Protein AF-A0A959Q4W2-F1 (afdb_monomer_lite)

Structure (mmCIF, N/CA/C/O backbone):
data_AF-A0A959Q4W2-F1
#
_entry.id   AF-A0A959Q4W2-F1
#
loop_
_atom_site.group_PDB
_atom_site.id
_atom_site.type_symbol
_atom_site.label_atom_id
_atom_site.label_alt_id
_atom_site.label_comp_id
_at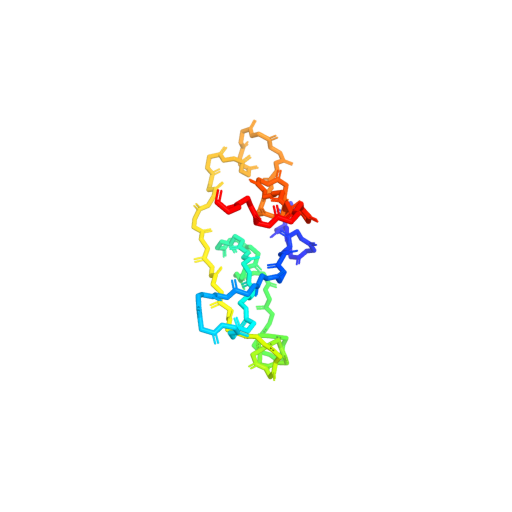om_site.label_asym_id
_atom_site.label_entity_id
_atom_site.label_seq_id
_atom_site.pdbx_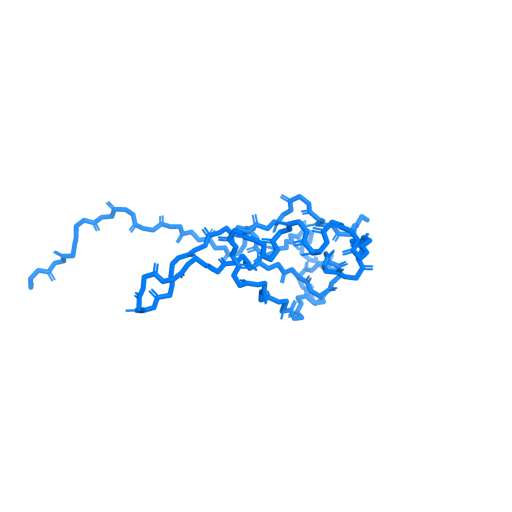PDB_ins_code
_atom_site.Cartn_x
_atom_site.Cartn_y
_atom_site.Cartn_z
_atom_site.occ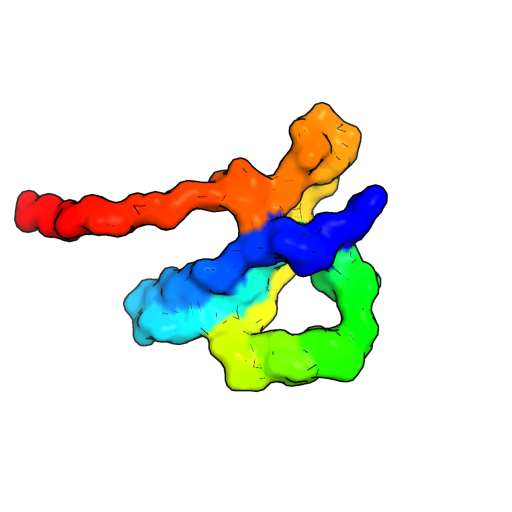upancy
_atom_site.B_iso_or_equiv
_atom_site.auth_seq_id
_atom_site.auth_comp_id
_atom_site.auth_asym_id
_atom_site.auth_atom_id
_atom_site.pdbx_PDB_model_num
ATOM 1 N N . GLU A 1 1 ? 14.186 -1.316 -6.598 1.00 73.31 1 GLU A N 1
ATOM 2 C CA . GLU A 1 1 ? 12.985 -2.109 -6.250 1.00 73.31 1 GLU A CA 1
ATOM 3 C C . GLU A 1 1 ? 11.750 -1.253 -6.503 1.00 73.31 1 GLU A C 1
ATOM 5 O O . GLU A 1 1 ? 11.890 -0.040 -6.469 1.00 73.31 1 GLU A O 1
ATOM 10 N N . ALA A 1 2 ? 10.586 -1.840 -6.797 1.00 91.44 2 ALA A N 1
ATOM 11 C CA . ALA A 1 2 ? 9.379 -1.076 -7.153 1.00 91.44 2 ALA A CA 1
ATOM 12 C C . ALA A 1 2 ? 8.317 -1.011 -6.038 1.00 91.44 2 ALA A C 1
ATOM 14 O O . ALA A 1 2 ? 7.212 -0.556 -6.281 1.00 91.44 2 ALA A O 1
ATOM 15 N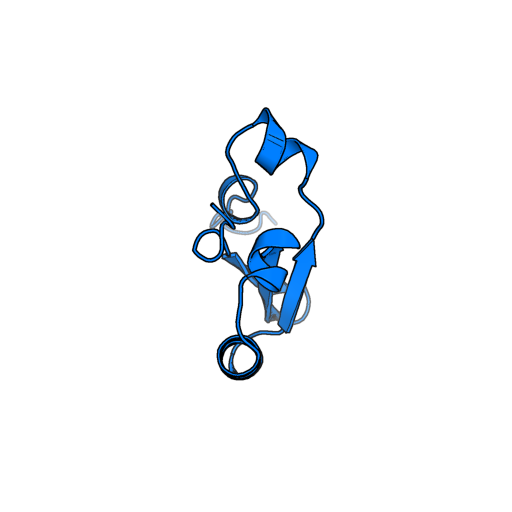 N . PHE A 1 3 ? 8.623 -1.474 -4.820 1.00 94.25 3 PHE A N 1
ATOM 16 C CA . PHE A 1 3 ? 7.761 -1.326 -3.636 1.00 94.25 3 PHE A CA 1
ATOM 17 C C . PHE A 1 3 ? 6.345 -1.935 -3.723 1.00 94.25 3 PHE A C 1
ATOM 19 O O . PHE A 1 3 ? 5.478 -1.577 -2.930 1.00 94.25 3 PHE A O 1
ATOM 26 N N . ALA A 1 4 ? 6.105 -2.924 -4.593 1.00 94.38 4 ALA A N 1
ATOM 27 C CA . ALA A 1 4 ? 4.813 -3.621 -4.672 1.00 94.38 4 ALA A CA 1
ATOM 28 C C . ALA A 1 4 ? 4.372 -4.275 -3.343 1.00 94.38 4 ALA A C 1
ATOM 30 O O . ALA A 1 4 ? 3.191 -4.397 -3.073 1.00 94.38 4 ALA A O 1
ATOM 31 N N . GLY A 1 5 ? 5.294 -4.682 -2.468 1.00 93.94 5 GLY A N 1
ATOM 32 C CA . GLY A 1 5 ? 4.934 -5.183 -1.132 1.00 93.94 5 GLY A CA 1
ATOM 33 C C . GLY A 1 5 ? 4.640 -4.085 -0.100 1.00 93.94 5 GLY A C 1
ATOM 34 O O . GLY A 1 5 ? 4.198 -4.387 1.003 1.00 93.94 5 GLY A O 1
ATOM 35 N N . ASN A 1 6 ? 4.907 -2.815 -0.418 1.00 96.56 6 ASN A N 1
ATOM 36 C CA . ASN A 1 6 ? 4.815 -1.680 0.505 1.00 96.56 6 ASN A CA 1
ATOM 37 C C . ASN A 1 6 ? 3.483 -0.922 0.360 1.00 96.56 6 ASN A C 1
ATOM 39 O O . ASN A 1 6 ? 3.433 0.306 0.410 1.00 96.56 6 ASN A O 1
ATOM 43 N N . MET A 1 7 ? 2.407 -1.670 0.148 1.00 96.69 7 MET A N 1
ATOM 44 C CA . MET A 1 7 ? 1.041 -1.161 0.046 1.00 96.69 7 MET A CA 1
ATOM 45 C C . MET A 1 7 ? 0.351 -1.275 1.407 1.00 96.69 7 MET A C 1
ATOM 47 O O . MET A 1 7 ? 0.737 -2.114 2.225 1.00 96.69 7 MET A O 1
ATOM 51 N N . LEU A 1 8 ? -0.680 -0.471 1.650 1.00 97.06 8 LEU A N 1
ATOM 52 C CA . LEU A 1 8 ? -1.497 -0.567 2.860 1.00 97.06 8 LEU A CA 1
ATOM 53 C C . LEU A 1 8 ? -2.978 -0.464 2.497 1.00 97.06 8 LEU A C 1
ATOM 55 O O . LEU A 1 8 ? -3.370 0.452 1.773 1.00 97.06 8 LEU A O 1
ATOM 59 N N . GLN A 1 9 ? -3.785 -1.410 2.980 1.00 96.50 9 GLN A N 1
ATOM 60 C CA . GLN A 1 9 ? -5.238 -1.310 2.894 1.00 96.50 9 GLN A CA 1
ATOM 61 C C . GLN A 1 9 ? -5.742 -0.439 4.046 1.00 96.50 9 GLN A C 1
ATOM 63 O O . GLN A 1 9 ? -5.387 -0.681 5.194 1.00 96.50 9 GLN A O 1
ATOM 68 N N . LEU A 1 10 ? -6.558 0.555 3.718 1.00 94.31 10 LEU A N 1
ATOM 69 C CA . LEU A 1 10 ? -7.247 1.452 4.637 1.00 94.31 10 LEU A CA 1
ATOM 70 C C . LEU A 1 10 ? -8.751 1.406 4.358 1.00 94.31 10 LEU A C 1
ATOM 72 O O . LEU A 1 10 ? -9.183 0.867 3.339 1.00 94.31 10 LEU A O 1
ATOM 76 N N . GLU A 1 11 ? -9.535 2.034 5.222 1.00 94.25 11 GLU A N 1
ATOM 77 C CA . GLU A 1 11 ? -10.953 2.303 4.986 1.00 94.25 11 GLU A CA 1
ATOM 78 C C . GLU A 1 11 ? -11.147 3.799 4.720 1.00 94.25 11 GLU A C 1
ATOM 80 O O . GLU A 1 11 ? -10.534 4.650 5.373 1.00 94.25 11 GLU A O 1
ATOM 85 N N . ASN A 1 12 ? -11.964 4.136 3.723 1.00 92.56 12 ASN A N 1
ATOM 86 C CA . ASN A 1 12 ? -12.356 5.523 3.485 1.00 92.56 12 ASN A CA 1
ATOM 87 C C . ASN A 1 12 ? -13.461 5.965 4.475 1.00 92.56 12 ASN A C 1
ATOM 89 O O . ASN A 1 12 ? -13.938 5.191 5.301 1.00 92.56 12 ASN A O 1
ATOM 93 N N . ALA A 1 13 ? -13.919 7.216 4.368 1.00 91.94 13 ALA A N 1
ATOM 94 C CA . ALA A 1 13 ? -14.970 7.753 5.241 1.00 91.94 13 ALA A CA 1
ATOM 95 C C . ALA A 1 13 ? -16.339 7.049 5.107 1.00 91.94 13 ALA A C 1
ATOM 97 O O . ALA A 1 13 ? -17.192 7.220 5.975 1.00 91.94 13 ALA A O 1
ATOM 98 N N . THR A 1 14 ? -16.564 6.291 4.031 1.00 94.56 14 THR A N 1
ATOM 99 C CA . THR A 1 14 ? -17.773 5.485 3.804 1.00 94.56 14 THR A CA 1
ATOM 100 C C . THR A 1 14 ? -17.597 4.018 4.206 1.00 94.56 14 THR A C 1
ATOM 102 O O . THR A 1 14 ? -18.556 3.257 4.113 1.00 94.56 14 THR A O 1
ATOM 105 N N . GLY A 1 15 ? -16.418 3.629 4.708 1.00 94.38 15 GLY A N 1
ATOM 106 C CA . GLY A 1 15 ? -16.089 2.259 5.109 1.00 94.38 15 GLY A CA 1
ATOM 107 C C . GLY A 1 15 ? -15.643 1.353 3.958 1.00 94.38 15 GLY A C 1
ATOM 108 O O . GLY A 1 15 ? -15.484 0.151 4.158 1.00 94.38 15 GLY A O 1
ATOM 109 N N . ASP A 1 16 ? -15.434 1.889 2.753 1.00 96.56 16 ASP A N 1
ATOM 110 C CA . ASP A 1 16 ? -14.972 1.085 1.624 1.00 96.56 16 ASP A CA 1
ATOM 111 C C . ASP A 1 16 ? -13.455 0.847 1.705 1.00 96.56 16 ASP A C 1
ATOM 113 O O . ASP A 1 16 ? -12.694 1.782 1.998 1.00 96.56 16 ASP A O 1
ATOM 117 N N . PRO A 1 17 ? -12.985 -0.373 1.387 1.00 97.69 17 PRO A N 1
ATOM 118 C CA . PRO A 1 17 ? -11.567 -0.698 1.392 1.00 97.69 17 PRO A CA 1
ATOM 119 C C . PRO A 1 17 ? -10.826 0.019 0.256 1.00 97.69 17 PRO A C 1
ATOM 121 O O . PRO A 1 17 ? -11.186 -0.073 -0.922 1.00 97.69 17 PRO A O 1
ATOM 124 N N . VAL A 1 18 ? -9.726 0.682 0.605 1.00 97.81 18 VAL A N 1
ATOM 125 C CA . VAL A 1 18 ? -8.822 1.381 -0.313 1.00 97.81 18 VAL A CA 1
ATOM 126 C C . VAL A 1 18 ? -7.410 0.841 -0.137 1.00 97.81 18 VAL A C 1
ATOM 128 O O . VAL A 1 18 ? -6.843 0.899 0.948 1.00 97.81 18 VAL A O 1
ATOM 131 N N . LEU A 1 19 ? -6.806 0.344 -1.212 1.00 98.06 19 LEU A N 1
ATOM 132 C CA . LEU A 1 19 ? -5.419 -0.108 -1.227 1.00 98.06 19 LEU A CA 1
ATOM 133 C C . LEU A 1 19 ? -4.509 1.022 -1.717 1.00 98.06 19 LEU A C 1
ATOM 135 O O . LEU A 1 19 ? -4.444 1.307 -2.917 1.00 98.06 19 LEU A O 1
ATOM 139 N N . VAL A 1 20 ? -3.798 1.654 -0.786 1.00 97.88 20 VAL A N 1
ATOM 140 C CA . VAL A 1 20 ? -2.866 2.753 -1.062 1.00 97.88 20 VAL A CA 1
ATOM 141 C C . VAL A 1 20 ? -1.495 2.200 -1.431 1.00 97.88 20 VAL A C 1
ATOM 143 O O . VAL A 1 20 ? -0.952 1.330 -0.746 1.00 97.88 20 VAL A O 1
ATOM 146 N N . MET A 1 21 ? -0.914 2.715 -2.514 1.00 98.00 21 MET A N 1
ATOM 147 C CA . MET A 1 21 ? 0.411 2.322 -2.996 1.00 98.00 21 MET A CA 1
ATOM 148 C C . MET A 1 21 ? 1.104 3.455 -3.748 1.00 98.00 21 MET A C 1
ATOM 150 O O . MET A 1 21 ? 0.461 4.430 -4.136 1.00 98.00 21 MET A O 1
ATOM 154 N N . SER A 1 22 ? 2.408 3.333 -4.000 1.00 97.75 22 SER A N 1
ATOM 155 C CA . SER A 1 22 ? 3.085 4.293 -4.870 1.00 97.75 22 SER A CA 1
ATOM 156 C C . SER A 1 22 ? 2.751 4.073 -6.347 1.00 97.75 22 SER A C 1
ATOM 158 O O . SER A 1 22 ? 2.368 2.980 -6.774 1.00 97.75 22 SER A O 1
ATOM 160 N N . GLN A 1 23 ? 2.946 5.108 -7.162 1.00 97.62 23 GLN A N 1
ATOM 161 C CA . GLN A 1 23 ? 2.804 5.005 -8.612 1.00 97.62 23 GLN A CA 1
ATOM 162 C C . GLN A 1 23 ? 3.789 3.988 -9.217 1.00 97.62 23 GLN A C 1
ATOM 164 O O . GLN A 1 23 ? 3.432 3.290 -10.170 1.00 97.62 23 GLN A O 1
ATOM 169 N N . GLN A 1 24 ? 4.993 3.865 -8.641 1.00 96.62 24 GLN A N 1
ATOM 170 C CA . GLN A 1 24 ? 5.984 2.856 -9.028 1.00 96.62 24 GLN A CA 1
ATOM 171 C C . GLN A 1 24 ? 5.509 1.438 -8.688 1.00 96.62 24 GLN A C 1
ATOM 173 O O . GLN A 1 24 ? 5.601 0.547 -9.535 1.00 96.62 24 GLN A O 1
ATOM 178 N N . ALA A 1 25 ? 4.928 1.242 -7.499 1.00 97.56 25 ALA A N 1
ATOM 179 C CA . ALA A 1 25 ? 4.328 -0.028 -7.102 1.00 97.56 25 ALA A CA 1
ATOM 180 C C . ALA A 1 25 ? 3.220 -0.434 -8.068 1.00 97.56 25 ALA A C 1
ATOM 182 O O . ALA A 1 25 ? 3.269 -1.538 -8.608 1.00 97.56 25 ALA A O 1
ATOM 183 N N . TYR A 1 26 ? 2.295 0.476 -8.377 1.00 98.12 26 TYR A N 1
ATOM 184 C CA . TYR A 1 26 ? 1.232 0.221 -9.346 1.00 98.12 26 TYR A CA 1
ATOM 185 C C . TYR A 1 26 ? 1.776 -0.157 -10.731 1.00 98.12 26 TYR A C 1
ATOM 187 O O . TYR A 1 26 ? 1.336 -1.143 -11.317 1.00 98.12 26 TYR A O 1
ATOM 195 N N . GLY A 1 27 ? 2.770 0.585 -11.234 1.00 97.62 27 GLY A N 1
ATOM 196 C CA . GLY A 1 27 ? 3.392 0.332 -12.538 1.00 97.62 27 GLY A CA 1
ATOM 197 C C . GLY A 1 27 ? 4.189 -0.975 -12.625 1.00 97.62 27 GLY A C 1
ATOM 198 O O . GLY A 1 27 ? 4.466 -1.444 -13.726 1.00 97.62 27 GLY A O 1
ATOM 199 N N . SER A 1 28 ? 4.546 -1.576 -11.488 1.00 97.56 28 SER A N 1
ATOM 200 C CA . SER A 1 28 ? 5.247 -2.865 -11.439 1.00 97.56 28 SER A CA 1
ATOM 201 C C . SER A 1 28 ? 4.323 -4.082 -11.507 1.00 97.56 28 SER A C 1
ATOM 203 O O . SER A 1 28 ? 4.790 -5.199 -11.735 1.00 97.56 28 SER A O 1
ATOM 205 N N . LEU A 1 29 ? 3.019 -3.881 -11.301 1.00 97.75 29 LEU A N 1
ATOM 206 C CA . LEU A 1 29 ? 2.035 -4.953 -11.320 1.00 97.75 29 LEU A CA 1
ATOM 207 C C . LEU A 1 29 ? 1.618 -5.273 -12.749 1.00 97.75 29 LEU A C 1
ATOM 209 O O . LEU A 1 29 ? 1.409 -4.395 -13.586 1.00 97.75 29 LEU A O 1
ATOM 213 N N . ARG A 1 30 ? 1.401 -6.559 -13.004 1.00 98.31 30 ARG A N 1
ATOM 214 C CA . ARG A 1 30 ? 0.728 -7.001 -14.220 1.00 98.31 30 ARG A CA 1
ATOM 215 C C . ARG A 1 30 ? -0.774 -6.725 -14.142 1.00 98.31 30 ARG A C 1
ATOM 217 O O . ARG A 1 30 ? -1.355 -6.599 -13.063 1.00 98.31 30 ARG A O 1
ATOM 224 N N . SER A 1 31 ? -1.425 -6.697 -15.300 1.00 98.06 31 SER A N 1
ATOM 225 C CA . SER A 1 31 ? -2.867 -6.458 -15.402 1.00 98.06 31 SER A CA 1
ATOM 226 C C . SER A 1 31 ? -3.709 -7.496 -14.649 1.00 98.06 31 SER A C 1
ATOM 228 O O . SER A 1 31 ? -4.685 -7.116 -14.010 1.00 98.06 31 SER A O 1
ATOM 230 N N . ASP A 1 32 ? -3.325 -8.776 -14.660 1.00 98.38 32 ASP A N 1
ATOM 231 C CA . ASP A 1 32 ? -3.993 -9.846 -13.904 1.00 98.38 32 ASP A CA 1
ATOM 232 C C . ASP A 1 32 ? -3.918 -9.611 -12.388 1.00 98.38 32 ASP A C 1
ATOM 234 O O . ASP A 1 32 ? -4.914 -9.773 -11.687 1.00 98.38 32 ASP A O 1
ATOM 238 N N . GLN A 1 33 ? -2.771 -9.144 -11.888 1.00 98.12 33 GLN A N 1
ATOM 239 C CA . GLN A 1 33 ? -2.587 -8.801 -10.475 1.00 98.12 33 GLN A CA 1
ATOM 240 C C . GLN A 1 33 ? -3.416 -7.574 -10.080 1.00 98.12 33 GLN A C 1
ATOM 242 O O . GLN A 1 33 ? -4.074 -7.587 -9.043 1.00 98.12 33 GLN A O 1
ATOM 247 N N . ILE A 1 34 ? -3.436 -6.534 -10.921 1.00 98.38 34 ILE A N 1
ATOM 248 C CA . ILE A 1 34 ? -4.272 -5.343 -10.705 1.00 98.38 34 ILE A CA 1
ATOM 249 C C . ILE A 1 34 ? -5.751 -5.735 -10.646 1.00 98.38 34 ILE A C 1
ATOM 251 O O . ILE A 1 34 ? -6.473 -5.276 -9.763 1.00 98.38 34 ILE A O 1
ATOM 255 N N . GLN A 1 35 ? -6.205 -6.595 -11.561 1.00 98.38 35 GLN A N 1
ATOM 256 C CA . GLN A 1 35 ? -7.593 -7.053 -11.573 1.00 98.38 35 GLN A CA 1
ATOM 257 C C . GLN A 1 35 ? -7.929 -7.902 -10.349 1.00 98.38 35 GLN A C 1
ATOM 259 O O . GLN A 1 35 ? -9.007 -7.723 -9.793 1.00 98.38 35 GLN A O 1
ATOM 264 N N . ALA A 1 36 ? -7.015 -8.762 -9.892 1.00 98.25 36 ALA A N 1
ATOM 265 C CA . ALA A 1 36 ? -7.200 -9.513 -8.655 1.00 98.25 36 ALA A CA 1
ATOM 266 C C . ALA A 1 36 ? -7.322 -8.582 -7.435 1.00 98.25 36 ALA A C 1
ATOM 268 O O . ALA A 1 36 ? -8.227 -8.753 -6.629 1.00 98.25 36 ALA A O 1
ATOM 269 N N . LEU A 1 37 ? -6.473 -7.555 -7.319 1.00 98.00 37 LEU A N 1
ATOM 270 C CA . LEU A 1 37 ? -6.523 -6.597 -6.205 1.00 98.00 37 LEU A CA 1
ATOM 271 C C . LEU A 1 37 ? -7.811 -5.757 -6.203 1.00 98.00 37 LEU A C 1
ATOM 273 O O . LEU A 1 37 ? -8.406 -5.546 -5.148 1.00 98.00 37 LEU A O 1
ATOM 277 N N . LYS A 1 38 ? -8.285 -5.335 -7.383 1.00 97.75 38 LYS A N 1
ATOM 278 C CA . LYS A 1 38 ? -9.537 -4.569 -7.533 1.00 97.75 38 LYS A CA 1
ATOM 279 C C . LYS A 1 38 ? -10.791 -5.319 -7.080 1.00 97.75 38 LYS A C 1
ATOM 281 O O . LYS A 1 38 ? -11.816 -4.679 -6.876 1.00 97.75 38 LYS A O 1
ATOM 286 N N . GLN A 1 39 ? -10.731 -6.643 -6.931 1.00 97.75 39 GLN A N 1
ATOM 287 C CA . GLN A 1 39 ? -11.840 -7.423 -6.370 1.00 97.75 39 GLN A CA 1
ATOM 288 C C . GLN A 1 39 ? -12.026 -7.185 -4.865 1.00 97.75 39 GLN A C 1
ATOM 290 O O . GLN A 1 39 ? -13.114 -7.431 -4.357 1.00 97.75 39 GLN A O 1
ATOM 295 N N . TYR A 1 40 ? -10.987 -6.713 -4.167 1.00 97.38 40 TYR A N 1
ATOM 296 C CA . TYR A 1 40 ? -10.985 -6.561 -2.710 1.00 97.38 40 TYR A CA 1
ATOM 297 C C . TYR A 1 40 ? -10.969 -5.104 -2.251 1.00 97.38 40 TYR A C 1
ATOM 299 O O . TYR A 1 40 ? -11.487 -4.811 -1.180 1.00 97.38 40 TYR A O 1
ATOM 307 N N . ALA A 1 41 ? -10.369 -4.199 -3.028 1.00 97.88 41 ALA A N 1
ATOM 308 C CA . ALA A 1 41 ? -10.222 -2.800 -2.644 1.00 97.88 41 ALA A CA 1
ATOM 309 C C . ALA A 1 41 ? -10.119 -1.871 -3.858 1.00 97.88 41 ALA A C 1
ATOM 311 O O . ALA A 1 41 ? -9.607 -2.242 -4.920 1.00 97.88 41 ALA A O 1
ATOM 312 N N . GLN A 1 42 ? -10.526 -0.616 -3.679 1.00 98.06 42 GLN A N 1
ATOM 313 C CA . GLN A 1 42 ? -10.200 0.441 -4.628 1.00 98.06 42 GLN A CA 1
ATOM 314 C C . GLN A 1 42 ? -8.692 0.713 -4.586 1.00 98.06 42 GLN A C 1
ATOM 316 O O . GLN A 1 42 ? -8.145 1.064 -3.547 1.00 98.06 42 GLN A O 1
ATOM 321 N N . ILE A 1 43 ? -8.006 0.596 -5.720 1.00 98.25 43 ILE A N 1
ATOM 322 C CA . ILE A 1 43 ? -6.575 0.914 -5.794 1.00 98.25 43 ILE A CA 1
ATOM 323 C C . ILE A 1 43 ? -6.381 2.430 -5.890 1.00 98.25 43 ILE A C 1
ATOM 325 O O . ILE A 1 43 ? -6.939 3.069 -6.785 1.00 98.25 43 ILE A O 1
ATOM 329 N N . LEU A 1 44 ? -5.541 2.980 -5.013 1.00 97.75 44 LEU A N 1
ATOM 330 C CA . LEU A 1 44 ? -5.157 4.390 -4.987 1.00 97.75 44 LEU A CA 1
ATOM 331 C C . LEU A 1 44 ? -3.631 4.532 -5.152 1.00 97.75 44 LEU A C 1
ATOM 333 O O . LEU A 1 44 ? -2.893 4.444 -4.166 1.00 97.75 44 LEU A O 1
ATOM 337 N N . PRO A 1 45 ? -3.135 4.733 -6.387 1.00 97.69 45 PRO A N 1
ATOM 338 C CA . PRO A 1 45 ? -1.729 5.024 -6.631 1.00 97.69 45 PRO A CA 1
ATOM 339 C C . PRO A 1 45 ? -1.417 6.500 -6.338 1.00 97.69 45 PRO A C 1
ATOM 341 O O . PRO A 1 45 ? -2.149 7.395 -6.760 1.00 97.69 45 PRO A O 1
ATOM 344 N N . VAL A 1 46 ? -0.308 6.758 -5.644 1.00 96.50 46 VAL A N 1
ATOM 345 C CA . VAL A 1 46 ? 0.160 8.107 -5.284 1.00 96.50 46 VAL A CA 1
ATOM 346 C C . VAL A 1 46 ? 1.613 8.282 -5.727 1.00 96.50 46 VAL A C 1
ATOM 348 O O . VAL A 1 46 ? 2.428 7.376 -5.560 1.00 96.50 46 VAL A O 1
ATOM 351 N N . SER A 1 47 ? 1.975 9.431 -6.302 1.00 96.62 47 SER A N 1
ATOM 352 C CA . SER A 1 47 ? 3.391 9.718 -6.581 1.00 96.62 47 SER A CA 1
ATOM 353 C C . SER A 1 47 ? 4.139 9.950 -5.268 1.00 96.62 47 SER A C 1
ATOM 355 O O . SER A 1 47 ? 3.765 10.819 -4.482 1.00 96.62 47 SER A O 1
ATOM 357 N N . LEU A 1 48 ? 5.189 9.158 -5.038 1.00 95.75 48 LEU A N 1
ATOM 358 C CA . LEU A 1 48 ? 6.058 9.216 -3.857 1.00 95.75 48 LEU A CA 1
ATOM 359 C C . LEU A 1 48 ? 7.538 9.346 -4.252 1.00 95.75 48 LEU A C 1
ATOM 361 O O . LEU A 1 48 ? 8.429 8.986 -3.483 1.00 95.75 48 LEU A O 1
ATOM 365 N N . ASP A 1 49 ? 7.804 9.883 -5.445 1.00 94.19 49 ASP A N 1
ATOM 366 C CA 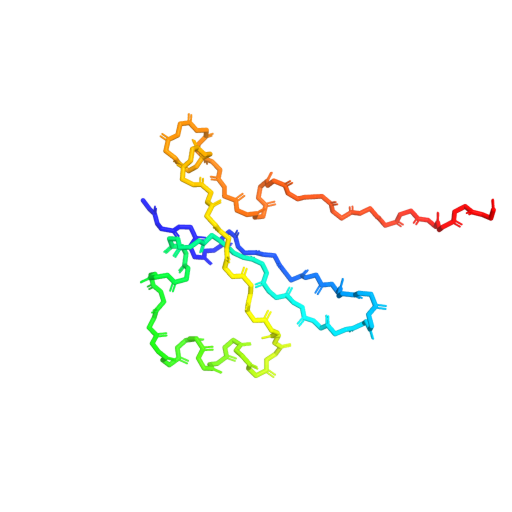. ASP A 1 49 ? 9.106 9.859 -6.117 1.00 94.19 49 ASP A CA 1
ATOM 367 C C . ASP A 1 49 ? 10.251 10.352 -5.222 1.00 94.19 49 ASP A C 1
ATOM 369 O O . ASP A 1 49 ? 11.304 9.722 -5.156 1.00 94.19 49 ASP A O 1
ATOM 373 N N . SER A 1 50 ? 10.052 11.451 -4.488 1.00 94.44 50 SER A N 1
ATOM 374 C CA . SER A 1 50 ? 11.067 11.997 -3.577 1.00 94.44 50 SER A CA 1
ATOM 375 C C . SER A 1 50 ? 11.404 11.044 -2.427 1.00 94.44 50 SER A C 1
ATOM 377 O O . SER A 1 50 ? 12.572 10.888 -2.075 1.00 94.44 50 SER A O 1
ATOM 379 N N . ILE A 1 51 ? 10.398 10.393 -1.842 1.00 94.44 51 ILE A N 1
ATOM 380 C CA . ILE A 1 51 ? 10.583 9.482 -0.706 1.00 94.44 51 ILE A CA 1
ATOM 381 C C . ILE A 1 51 ? 11.235 8.181 -1.173 1.00 94.44 51 ILE A C 1
ATOM 383 O O . ILE A 1 51 ? 12.189 7.717 -0.554 1.00 94.44 51 ILE A O 1
ATOM 387 N N . GLU A 1 52 ? 10.789 7.635 -2.299 1.00 95.25 52 GLU A N 1
ATOM 388 C CA . GLU A 1 52 ? 11.337 6.394 -2.851 1.00 95.25 52 GLU A CA 1
ATOM 389 C C . GLU A 1 52 ? 12.767 6.583 -3.369 1.00 95.25 52 GLU A C 1
ATOM 391 O O . GLU A 1 52 ? 13.605 5.694 -3.217 1.00 95.25 52 GLU A O 1
ATOM 396 N N . ARG A 1 53 ? 13.075 7.754 -3.942 1.00 92.62 53 ARG A N 1
ATOM 397 C CA . ARG A 1 53 ? 14.401 8.055 -4.496 1.00 92.62 53 ARG A CA 1
ATOM 398 C C . ARG A 1 53 ? 15.429 8.459 -3.444 1.00 92.62 53 ARG A C 1
ATOM 400 O O . ARG A 1 53 ? 16.596 8.110 -3.600 1.00 92.62 53 ARG A O 1
ATOM 407 N N . TYR A 1 54 ? 15.029 9.215 -2.420 1.00 93.88 54 TYR A N 1
ATOM 408 C CA . TYR A 1 54 ? 15.971 9.803 -1.458 1.00 93.88 54 TYR A CA 1
ATOM 409 C C . TYR A 1 54 ? 15.810 9.281 -0.024 1.00 93.88 54 TYR A C 1
ATOM 411 O O . TYR A 1 54 ? 16.769 9.337 0.739 1.00 93.88 54 TYR A O 1
ATOM 419 N N . GLY A 1 55 ? 14.629 8.783 0.354 1.00 86.44 55 GLY A N 1
ATOM 420 C CA . GLY A 1 55 ? 14.313 8.335 1.717 1.00 86.44 55 GLY A CA 1
ATOM 421 C C . GLY A 1 55 ? 14.281 6.815 1.919 1.00 86.44 55 GLY A C 1
ATOM 422 O O . GLY A 1 55 ? 14.337 6.363 3.058 1.00 86.44 55 GLY A O 1
ATOM 423 N N . GLY A 1 56 ? 14.195 6.021 0.844 1.00 84.06 56 GLY A N 1
ATOM 424 C CA . GLY A 1 56 ? 14.197 4.552 0.907 1.00 84.06 56 GLY A CA 1
ATOM 425 C C . GLY A 1 56 ? 12.907 3.913 1.445 1.00 84.06 56 GLY A C 1
ATOM 426 O O . GLY A 1 56 ? 12.911 2.732 1.785 1.00 84.06 56 GLY A O 1
ATOM 427 N N . GLY A 1 57 ? 11.809 4.672 1.529 1.00 91.62 57 GLY A N 1
ATOM 428 C CA . GLY A 1 57 ? 10.483 4.196 1.943 1.00 91.62 57 GLY A CA 1
ATOM 429 C C . GLY A 1 57 ? 9.437 4.336 0.835 1.00 91.62 57 GLY A C 1
ATOM 430 O O . GLY A 1 57 ? 9.710 4.924 -0.207 1.00 91.62 57 GLY A O 1
ATOM 431 N N . SER A 1 58 ? 8.230 3.817 1.065 1.00 96.00 58 SER A N 1
ATOM 432 C CA . SER A 1 58 ? 7.081 3.967 0.159 1.00 96.00 58 SER A CA 1
ATOM 433 C C . SER A 1 58 ? 5.774 4.091 0.963 1.00 96.00 58 SER A C 1
ATOM 435 O O . SER A 1 58 ? 5.814 4.431 2.147 1.00 96.00 58 SER A O 1
ATOM 437 N N . ALA A 1 59 ? 4.618 3.868 0.332 1.00 96.19 59 ALA A N 1
ATOM 438 C CA . ALA A 1 59 ? 3.299 4.209 0.869 1.00 96.19 59 ALA A CA 1
ATOM 439 C C . ALA A 1 59 ? 3.052 3.676 2.291 1.00 96.19 59 ALA A C 1
ATOM 441 O O . ALA A 1 59 ? 2.757 4.460 3.191 1.00 96.19 59 ALA A O 1
ATOM 442 N N . ARG A 1 60 ? 3.230 2.369 2.529 1.00 96.69 60 ARG A N 1
ATOM 443 C CA . ARG A 1 60 ? 3.023 1.770 3.859 1.00 96.69 60 ARG A CA 1
ATOM 444 C C . ARG A 1 60 ? 3.981 2.331 4.912 1.00 96.69 60 ARG A C 1
ATOM 446 O O . ARG A 1 60 ? 3.599 2.454 6.067 1.00 96.69 60 ARG A O 1
ATOM 453 N N . CYS A 1 61 ? 5.211 2.677 4.540 1.00 95.75 61 CYS A N 1
ATOM 454 C CA . CYS A 1 61 ? 6.185 3.261 5.470 1.00 95.75 61 CYS A CA 1
ATOM 455 C C . CYS A 1 61 ? 5.828 4.688 5.922 1.00 95.75 61 CYS A C 1
ATOM 457 O O . CYS A 1 61 ? 6.364 5.143 6.928 1.00 95.75 61 CYS A O 1
ATOM 459 N N . MET A 1 62 ? 4.963 5.394 5.188 1.00 94.38 62 MET A N 1
ATOM 460 C CA . MET A 1 62 ? 4.547 6.770 5.492 1.00 94.38 62 MET A CA 1
ATOM 461 C C . MET A 1 62 ? 3.238 6.855 6.284 1.00 94.38 62 MET A C 1
ATOM 463 O O . MET A 1 62 ? 2.794 7.952 6.617 1.00 94.38 62 MET A O 1
ATOM 467 N N . LEU A 1 63 ? 2.605 5.715 6.560 1.00 93.31 63 LEU A N 1
ATOM 468 C CA . LEU A 1 63 ? 1.288 5.631 7.175 1.00 93.31 63 LEU A CA 1
ATOM 469 C C . LEU A 1 63 ? 1.370 4.888 8.509 1.00 93.31 63 LEU A C 1
ATOM 471 O O . LEU A 1 63 ? 2.114 3.920 8.657 1.00 93.31 63 LEU A O 1
ATOM 475 N N . ALA A 1 64 ? 0.573 5.342 9.473 1.00 90.38 64 ALA A N 1
ATOM 476 C CA . ALA A 1 64 ? 0.395 4.688 10.759 1.00 90.38 64 ALA A CA 1
ATOM 477 C C . ALA A 1 64 ? -1.097 4.644 11.090 1.00 90.38 64 ALA A C 1
ATOM 479 O O . ALA A 1 64 ? -1.761 5.679 11.134 1.00 90.38 64 ALA A O 1
ATOM 480 N N . GLU A 1 65 ? -1.615 3.443 11.321 1.00 87.69 65 GLU A N 1
ATOM 481 C CA . GLU A 1 65 ? -2.981 3.251 11.793 1.00 87.69 65 GLU A CA 1
ATOM 482 C C . GLU A 1 65 ? -3.054 3.574 13.290 1.00 87.69 65 GLU A C 1
ATOM 484 O O . GLU A 1 65 ? -2.220 3.132 14.085 1.00 87.69 65 GLU A O 1
ATOM 489 N N . ILE A 1 66 ? -4.053 4.368 13.676 1.00 88.50 66 ILE A N 1
ATOM 490 C CA . ILE A 1 66 ? -4.286 4.756 15.068 1.00 88.50 66 ILE A CA 1
ATOM 491 C C . ILE A 1 66 ? -5.522 4.003 15.559 1.00 88.50 66 ILE A C 1
ATOM 493 O O . ILE A 1 66 ? -6.646 4.397 15.278 1.00 88.50 66 ILE A O 1
ATOM 497 N N . PHE A 1 67 ? -5.310 2.937 16.330 1.00 87.38 67 PHE A N 1
ATOM 498 C CA . PHE A 1 67 ? -6.382 2.095 16.888 1.00 87.38 67 PHE A CA 1
ATOM 499 C C . PHE A 1 67 ? -6.911 2.592 18.246 1.00 87.38 67 PHE A C 1
ATOM 501 O O . PHE A 1 67 ? -7.441 1.817 19.041 1.00 87.38 67 PHE A O 1
ATOM 508 N N . LEU A 1 68 ? -6.718 3.876 18.558 1.00 89.19 68 LEU A N 1
ATOM 509 C CA . LEU A 1 68 ? -7.236 4.466 19.791 1.00 89.19 68 LEU A CA 1
ATOM 510 C C . LEU A 1 68 ? -8.743 4.734 19.655 1.00 89.19 68 LEU A C 1
ATOM 512 O O . LEU A 1 68 ? -9.192 5.089 18.564 1.00 89.19 68 LEU A O 1
ATOM 516 N N . PRO A 1 69 ? -9.525 4.612 20.744 1.00 85.19 69 PRO A N 1
ATOM 517 C CA . PRO A 1 69 ? -10.929 5.001 20.719 1.00 85.19 69 PRO A CA 1
ATOM 518 C C . PRO A 1 69 ? -11.058 6.482 20.347 1.00 85.19 69 PRO A C 1
ATOM 520 O O . PRO A 1 69 ? -10.244 7.313 20.767 1.00 85.19 69 PRO A O 1
ATOM 523 N N . VAL A 1 70 ? -12.092 6.807 19.569 1.00 82.56 70 VAL A N 1
ATOM 524 C CA . VAL A 1 70 ? -12.451 8.199 19.281 1.00 82.56 70 VAL A CA 1
ATOM 525 C C . VAL A 1 70 ? -12.761 8.873 20.615 1.00 82.56 70 VAL A C 1
ATOM 527 O O . VAL A 1 70 ? -13.538 8.344 21.407 1.00 82.56 70 VAL A O 1
ATOM 530 N N . LYS A 1 71 ? -12.097 9.996 20.898 1.00 77.38 71 LYS A N 1
ATOM 531 C CA . LYS A 1 71 ? -12.449 10.812 22.061 1.00 77.38 71 LYS A CA 1
ATOM 532 C C . LYS A 1 71 ? -13.760 11.534 21.767 1.00 77.38 71 LYS A C 1
ATOM 534 O O . LYS A 1 71 ? -13.869 12.135 20.699 1.00 77.38 71 LYS A O 1
ATOM 539 N N . ASP A 1 72 ? -14.683 11.452 22.720 1.00 71.44 72 ASP A N 1
ATOM 540 C CA . ASP A 1 72 ? -15.913 12.251 22.761 1.00 71.44 72 ASP A CA 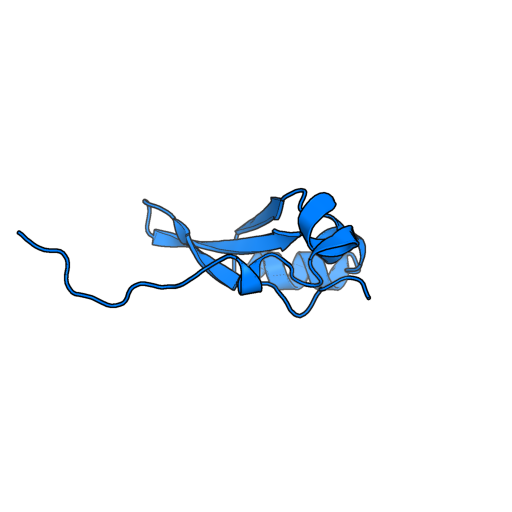1
ATOM 541 C C . ASP A 1 72 ? -15.619 13.762 22.749 1.00 71.44 72 ASP A C 1
ATOM 543 O O . ASP A 1 72 ? -14.599 14.182 23.358 1.00 71.44 72 ASP A O 1
#

Secondary structure (DSSP, 8-state):
---TT--EEEE-TTS-EEEEEEHHHHHHS-HHHHHHHHTTSEEEEE--HHIIIIIS--GGGG-----SPPP-

Foldseek 3Di:
DQCLVLWDWDADPVRFIEIEWAPSNVVPDDPVRVVVVVVRHHYDHDHPPCCVVPVVHIDNVVDDDDPDDDDD

pLDDT: mean 94.15, std 5.6, range [71.44, 98.38]

Sequence (72 aa):
EAFAGNMLQLENATGDPVLVMSQQAYGSLRSDQIQALKQYAQILPVSLDSIERYGGGSARCMLAEIFLPVKD

Radius of gyration: 13.46 Å; chains: 1; bounding box: 34×22×38 Å